Protein AF-A0A9D6I5Q7-F1 (afdb_monomer)

Secondary structure (DSSP, 8-state):
----------------------------------------------------PPPPPPPPPP------HHHHHHHHHHHHHHHHHHHHHHHHHHHHHTTSPPPHHHHHHHHHHHHHHHHHHHHHHTT-HHHHHHHHHHHHHHHHHHHHH--

Structure (mmCIF, N/CA/C/O backbone):
data_AF-A0A9D6I5Q7-F1
#
_entry.id   AF-A0A9D6I5Q7-F1
#
loop_
_atom_site.group_PDB
_atom_site.id
_atom_site.type_symbol
_atom_site.label_atom_id
_atom_site.label_alt_id
_atom_site.label_comp_id
_atom_site.label_asym_id
_atom_site.label_entity_id
_atom_site.label_seq_id
_atom_site.pdbx_PDB_ins_code
_atom_site.Cartn_x
_atom_site.Cartn_y
_atom_site.Cartn_z
_atom_site.occupancy
_atom_site.B_iso_or_equiv
_atom_site.auth_seq_id
_atom_site.auth_comp_id
_atom_site.auth_asym_id
_atom_site.auth_atom_id
_atom_site.pdbx_PDB_model_num
ATOM 1 N N . MET A 1 1 ? -13.761 -39.032 10.117 1.00 46.88 1 MET A N 1
ATOM 2 C CA . MET A 1 1 ? -13.910 -38.978 8.646 1.00 46.88 1 MET A CA 1
ATOM 3 C C . MET A 1 1 ? -15.285 -38.421 8.301 1.00 46.88 1 MET A C 1
ATOM 5 O O . MET A 1 1 ? -16.264 -39.130 8.465 1.00 46.88 1 MET A O 1
ATOM 9 N N . ARG A 1 2 ? -15.373 -37.150 7.892 1.00 45.66 2 ARG A N 1
ATOM 10 C CA . ARG A 1 2 ? -16.567 -36.541 7.278 1.00 45.66 2 ARG A CA 1
ATOM 11 C C . ARG A 1 2 ? -16.080 -35.536 6.230 1.00 45.66 2 ARG A C 1
ATOM 13 O O . ARG A 1 2 ? -15.905 -34.360 6.512 1.00 45.66 2 ARG A O 1
ATOM 20 N N . ARG A 1 3 ? -15.709 -36.066 5.064 1.00 51.91 3 ARG A N 1
ATOM 21 C CA . ARG A 1 3 ? -15.337 -35.327 3.853 1.00 51.91 3 ARG A CA 1
ATOM 22 C C . ARG A 1 3 ? -16.426 -35.632 2.837 1.00 51.91 3 ARG A C 1
ATOM 24 O O . ARG A 1 3 ? -16.568 -36.790 2.468 1.00 51.91 3 ARG A O 1
ATOM 31 N N . GLY A 1 4 ? -17.187 -34.631 2.421 1.00 46.47 4 GLY A N 1
ATOM 32 C CA . GLY A 1 4 ? -18.180 -34.810 1.367 1.00 46.47 4 GLY A CA 1
ATOM 33 C C . GLY A 1 4 ? -19.407 -33.956 1.601 1.00 46.47 4 GLY A C 1
ATOM 34 O O . GLY A 1 4 ? -20.271 -34.351 2.372 1.00 46.47 4 GLY A O 1
ATOM 35 N N . ALA A 1 5 ? -19.417 -32.794 0.949 1.00 52.41 5 ALA A N 1
ATOM 36 C CA . ALA A 1 5 ? -20.575 -32.011 0.506 1.00 52.41 5 ALA A CA 1
ATOM 37 C C . ALA A 1 5 ? -20.214 -30.527 0.590 1.00 52.41 5 ALA A C 1
ATOM 39 O O . ALA A 1 5 ? -20.515 -29.886 1.585 1.00 52.41 5 ALA A O 1
ATOM 40 N N . LEU A 1 6 ? -19.511 -30.012 -0.421 1.00 48.62 6 LEU A N 1
ATOM 41 C CA . LEU A 1 6 ? -19.511 -28.595 -0.823 1.00 48.62 6 LEU A CA 1
ATOM 42 C C . LEU A 1 6 ? -18.687 -28.476 -2.115 1.00 48.62 6 LEU A C 1
ATOM 44 O O . LEU A 1 6 ? -17.661 -27.811 -2.192 1.00 48.62 6 LEU A O 1
ATOM 48 N N . LEU A 1 7 ? -19.124 -29.219 -3.132 1.00 52.88 7 LEU A N 1
ATOM 49 C CA . LEU A 1 7 ? -18.645 -29.097 -4.504 1.00 52.88 7 LEU A CA 1
ATOM 50 C C . LEU A 1 7 ? -19.867 -29.127 -5.426 1.00 52.88 7 LEU A C 1
ATOM 52 O O . LEU A 1 7 ? -20.163 -30.159 -6.011 1.00 52.88 7 LEU A O 1
ATOM 56 N N . ALA A 1 8 ? -20.620 -28.028 -5.473 1.00 47.78 8 ALA A N 1
ATOM 57 C CA . ALA A 1 8 ? -21.594 -27.731 -6.528 1.00 47.78 8 ALA A CA 1
ATOM 58 C C . ALA A 1 8 ? -22.213 -26.348 -6.275 1.00 47.78 8 ALA A C 1
ATOM 60 O O . ALA A 1 8 ? -23.125 -26.226 -5.468 1.00 47.78 8 ALA A O 1
ATOM 61 N N . CYS A 1 9 ? -21.660 -25.316 -6.913 1.00 36.72 9 CYS A N 1
ATOM 62 C CA . CYS A 1 9 ? -22.384 -24.168 -7.485 1.00 36.72 9 CYS A CA 1
ATOM 63 C C . CYS A 1 9 ? -21.351 -23.206 -8.089 1.00 36.72 9 CYS A C 1
ATOM 65 O O . CYS A 1 9 ? -21.154 -22.073 -7.659 1.00 36.72 9 CYS A O 1
ATOM 67 N N . LEU A 1 10 ? -20.635 -23.735 -9.081 1.00 48.31 10 LEU A N 1
ATOM 68 C CA . LEU A 1 10 ? -19.961 -22.957 -10.110 1.00 48.31 10 LEU A CA 1
ATOM 69 C C . LEU A 1 10 ? -21.032 -22.613 -11.164 1.00 48.31 10 LEU A C 1
ATOM 71 O O . LEU A 1 10 ? -21.781 -23.502 -11.558 1.00 48.31 10 LEU A O 1
ATOM 75 N N . LEU A 1 11 ? -21.010 -21.368 -11.655 1.00 50.78 11 LEU A N 1
ATOM 76 C CA . LEU A 1 11 ? -21.575 -20.893 -12.935 1.00 50.78 11 LEU A CA 1
ATOM 77 C C . LEU A 1 11 ? -23.065 -20.486 -12.983 1.00 50.78 11 LEU A C 1
ATOM 79 O O . LEU A 1 11 ? -23.934 -21.260 -13.365 1.00 50.78 11 LEU A O 1
ATOM 83 N N . ALA A 1 12 ? -23.307 -19.188 -12.773 1.00 53.09 12 ALA A N 1
ATOM 84 C CA . ALA A 1 12 ? -24.350 -18.414 -13.458 1.00 53.09 12 ALA A CA 1
ATOM 85 C C . ALA A 1 12 ? -23.789 -16.992 -13.711 1.00 53.09 12 ALA A C 1
ATOM 87 O O . ALA A 1 12 ? -23.620 -16.226 -12.772 1.00 53.09 12 ALA A O 1
ATOM 88 N N . VAL A 1 13 ? -23.120 -16.753 -14.845 1.00 53.28 13 VAL A N 1
ATOM 89 C CA . VAL A 1 13 ? -23.641 -16.222 -16.126 1.00 53.28 13 VAL A CA 1
ATOM 90 C C . VAL A 1 13 ? -23.540 -14.691 -16.231 1.00 53.28 13 VAL A C 1
ATOM 92 O O . VAL A 1 13 ? -24.019 -13.933 -15.397 1.00 53.28 13 VAL A O 1
ATOM 95 N N . LEU A 1 14 ? -22.869 -14.292 -17.314 1.00 53.66 14 LEU A N 1
ATOM 96 C CA . LEU A 1 14 ? -22.628 -12.954 -17.836 1.00 53.66 14 LEU A CA 1
ATOM 97 C C . LEU A 1 14 ? -23.925 -12.191 -18.151 1.00 53.66 14 LEU A C 1
ATOM 99 O O . LEU A 1 14 ? -24.790 -12.748 -18.819 1.00 53.66 14 LEU A O 1
ATOM 103 N N . SER A 1 15 ? -24.001 -10.905 -17.794 1.00 53.94 15 SER A N 1
ATOM 104 C CA . SER A 1 15 ? -24.801 -9.866 -18.479 1.00 53.94 15 SER A CA 1
ATOM 105 C C . SER A 1 15 ? -24.560 -8.521 -17.769 1.00 53.94 15 SER A C 1
ATOM 107 O O . SER A 1 15 ? -24.617 -8.477 -16.548 1.00 53.94 15 SER A O 1
ATOM 109 N N . GLY A 1 16 ? -24.253 -7.384 -18.388 1.00 43.75 16 GLY A N 1
ATOM 110 C CA . GLY A 1 16 ? -24.168 -7.037 -19.795 1.00 43.75 16 GLY A CA 1
ATOM 111 C C . GLY A 1 16 ? -23.608 -5.615 -19.952 1.00 43.75 16 GLY A C 1
ATOM 112 O O . GLY A 1 16 ? -23.546 -4.829 -19.004 1.00 43.75 16 GLY A O 1
ATOM 113 N N . CYS A 1 17 ? -23.166 -5.306 -21.169 1.00 49.91 17 CYS A N 1
ATOM 114 C CA . CYS A 1 17 ? -22.833 -3.962 -21.618 1.00 49.91 17 CYS A CA 1
ATOM 115 C C . CYS A 1 17 ? -24.107 -3.118 -21.759 1.00 49.91 17 CYS A C 1
ATOM 117 O O . CYS A 1 17 ? -25.073 -3.567 -22.368 1.00 49.91 17 CYS A O 1
ATOM 119 N N . ALA A 1 18 ? -24.061 -1.861 -21.326 1.00 49.12 18 ALA A N 1
ATOM 120 C CA . ALA A 1 18 ? -24.930 -0.819 -21.859 1.00 49.12 18 ALA A CA 1
ATOM 121 C C . ALA A 1 18 ? -24.101 0.451 -22.074 1.00 49.12 18 ALA A C 1
ATOM 123 O O . ALA A 1 18 ? -23.925 1.287 -21.193 1.00 49.12 18 ALA A O 1
ATOM 124 N N . VAL A 1 19 ? -23.558 0.541 -23.288 1.00 49.50 19 VAL A N 1
ATOM 125 C CA . VAL A 1 19 ? -23.246 1.799 -23.962 1.00 49.50 19 VAL A CA 1
ATOM 126 C C . VAL A 1 19 ? -24.549 2.581 -24.069 1.00 49.50 19 VAL A C 1
ATOM 128 O O . VAL A 1 19 ? -25.479 2.093 -24.706 1.00 49.50 19 VAL A O 1
ATOM 131 N N . LEU A 1 20 ? -24.607 3.796 -23.522 1.00 50.59 20 LEU A N 1
ATOM 132 C CA . LEU A 1 20 ? -25.551 4.799 -24.005 1.00 50.59 20 LEU A CA 1
ATOM 133 C C . LEU A 1 20 ? -24.798 6.048 -24.458 1.00 50.59 20 LEU A C 1
ATOM 135 O O . LEU A 1 20 ? -24.012 6.662 -23.743 1.00 50.59 20 LEU A O 1
ATOM 139 N N . ARG A 1 21 ? -25.047 6.337 -25.726 1.00 47.62 21 ARG A N 1
ATOM 140 C CA . ARG A 1 21 ? -24.460 7.330 -26.606 1.00 47.62 21 ARG A CA 1
ATOM 141 C C . ARG A 1 21 ? -25.362 8.561 -26.532 1.00 47.62 21 ARG A C 1
ATOM 143 O O . ARG A 1 21 ? -26.521 8.474 -26.919 1.00 47.62 21 ARG A O 1
ATOM 150 N N . GLY A 1 22 ? -24.851 9.680 -26.029 1.00 38.97 22 GLY A N 1
ATOM 151 C CA . GLY A 1 22 ? -25.538 10.972 -26.069 1.00 38.97 22 GLY A CA 1
ATOM 152 C C . GLY A 1 22 ? -24.885 11.870 -27.111 1.00 38.97 22 GLY A C 1
ATOM 153 O O . GLY A 1 22 ? -23.863 12.485 -26.833 1.00 38.97 22 GLY A O 1
ATOM 154 N N . ALA A 1 23 ? -25.446 11.890 -28.317 1.00 51.50 23 ALA A N 1
ATOM 155 C CA . ALA A 1 23 ? -25.070 12.790 -29.400 1.00 51.50 23 ALA A CA 1
ATOM 156 C C . ALA A 1 23 ? -25.844 14.111 -29.280 1.00 51.50 23 ALA A C 1
ATOM 158 O O . ALA A 1 23 ? -27.069 14.068 -29.211 1.00 51.50 23 ALA A O 1
ATOM 159 N N . ILE A 1 24 ? -25.161 15.259 -29.342 1.00 48.34 24 ILE A N 1
ATOM 160 C CA . ILE A 1 24 ? -25.764 16.538 -29.750 1.00 48.34 24 ILE A CA 1
ATOM 161 C C . ILE A 1 24 ? -24.792 17.239 -30.709 1.00 48.34 24 ILE A C 1
ATOM 163 O O . ILE A 1 24 ? -23.596 17.346 -30.450 1.00 48.34 24 ILE A O 1
ATOM 167 N N . SER A 1 25 ? -25.357 17.607 -31.857 1.00 46.78 25 SER A N 1
ATOM 168 C CA . SER A 1 25 ? -24.758 18.184 -33.065 1.00 46.78 25 SER A CA 1
ATOM 169 C C . SER A 1 25 ? -24.437 19.693 -32.924 1.00 46.78 25 SER A C 1
ATOM 171 O O . SER A 1 25 ? -24.794 20.290 -31.908 1.00 46.78 25 SER A O 1
ATOM 173 N N . PRO A 1 26 ? -23.774 20.314 -33.924 1.00 67.44 26 PRO A N 1
ATOM 174 C CA . PRO A 1 26 ? -23.123 21.625 -33.848 1.00 67.44 26 PRO A CA 1
ATOM 175 C C . PRO A 1 26 ? -24.036 22.783 -34.300 1.00 67.44 26 PRO A C 1
ATOM 177 O O . PRO A 1 26 ? -25.130 22.546 -34.814 1.00 67.44 26 PRO A O 1
ATOM 180 N N . PRO A 1 27 ? -23.532 24.029 -34.230 1.00 58.16 27 PRO A N 1
ATOM 181 C CA . PRO A 1 27 ? -23.840 25.019 -35.268 1.00 58.16 27 PRO A CA 1
ATOM 182 C C . PRO A 1 27 ? -22.585 25.669 -35.922 1.00 58.16 27 PRO A C 1
ATOM 184 O O . PRO A 1 27 ? -21.639 26.017 -35.213 1.00 58.16 27 PRO A O 1
ATOM 187 N N . PRO A 1 28 ? -22.569 25.867 -37.261 1.00 61.44 28 PRO A N 1
ATOM 188 C CA . PRO A 1 28 ? -21.778 26.883 -37.990 1.00 61.44 28 PRO A CA 1
ATOM 189 C C . PRO A 1 28 ? -22.643 28.158 -38.232 1.00 61.44 28 PRO A C 1
ATOM 191 O O . PRO A 1 28 ? -23.779 28.182 -37.757 1.00 61.44 28 PRO A O 1
ATOM 194 N N . PRO A 1 29 ? -22.284 29.129 -39.105 1.00 61.31 29 PRO A N 1
ATOM 195 C CA . PRO A 1 29 ? -21.034 29.875 -39.348 1.00 61.31 29 PRO A CA 1
ATOM 196 C C . PRO A 1 29 ? -21.250 31.424 -39.302 1.00 61.31 29 PRO A C 1
ATOM 198 O O . PRO A 1 29 ? -22.378 31.899 -39.350 1.00 61.31 29 PRO A O 1
ATOM 201 N N . ALA A 1 30 ? -20.176 32.223 -39.287 1.00 48.72 30 ALA A N 1
ATOM 202 C CA . ALA A 1 30 ? -20.150 33.626 -39.762 1.00 48.72 30 ALA A CA 1
ATOM 203 C C . ALA A 1 30 ? -18.670 33.998 -39.994 1.00 48.72 30 ALA A C 1
ATOM 205 O O . ALA A 1 30 ? -17.881 33.972 -39.057 1.00 48.72 30 ALA A O 1
ATOM 206 N N . GLU A 1 31 ? -18.144 34.022 -41.220 1.00 50.47 31 GLU A N 1
ATOM 207 C CA . GLU A 1 31 ? -18.309 35.040 -42.272 1.00 50.47 31 GLU A CA 1
ATOM 208 C C . GLU A 1 31 ? -17.767 36.421 -41.865 1.00 50.47 31 GLU A C 1
ATOM 210 O O . GLU A 1 31 ? -18.358 37.101 -41.033 1.00 50.47 31 GLU A O 1
ATOM 215 N N . SER A 1 32 ? -16.629 36.798 -42.465 1.00 47.53 32 SER A N 1
ATOM 216 C CA . SER A 1 32 ? -16.129 38.158 -42.775 1.00 47.53 32 SER A CA 1
ATOM 217 C C . SER A 1 32 ? -14.600 38.072 -42.869 1.00 47.53 32 SER A C 1
ATOM 219 O O . SER A 1 32 ? -13.946 37.727 -41.897 1.00 47.53 32 SER A O 1
ATOM 221 N N . GLY A 1 33 ? -13.914 38.331 -43.971 1.00 37.00 33 GLY A N 1
ATOM 222 C CA . GLY A 1 33 ? -14.288 38.770 -45.301 1.00 37.00 33 GLY A CA 1
ATOM 223 C C . GLY A 1 33 ? -12.988 38.859 -46.110 1.00 37.00 33 GLY A C 1
ATOM 224 O O . GLY A 1 33 ? -11.928 39.159 -45.560 1.00 37.00 33 GLY A O 1
ATOM 225 N N . LEU A 1 34 ? -13.060 38.561 -47.404 1.00 48.16 34 LEU A N 1
ATOM 226 C CA . LEU A 1 34 ? -12.066 39.024 -48.374 1.00 48.16 34 LEU A CA 1
ATOM 227 C C . LEU A 1 34 ? -12.437 40.453 -48.791 1.00 48.16 34 LEU A C 1
ATOM 229 O O . LEU A 1 34 ? -13.620 40.799 -48.813 1.00 48.16 34 LEU A O 1
ATOM 233 N N . PRO A 1 35 ? -11.450 41.262 -49.189 1.00 59.47 35 PRO A N 1
ATOM 234 C CA . PRO A 1 35 ? -11.559 41.852 -50.521 1.00 59.47 35 PRO A CA 1
ATOM 235 C C . PRO A 1 35 ? -10.281 41.698 -51.382 1.00 59.47 35 PRO A C 1
ATOM 237 O O . PRO A 1 35 ? -9.254 41.235 -50.886 1.00 59.47 35 PRO A O 1
ATOM 240 N N . PRO A 1 36 ? -10.380 41.996 -52.695 1.00 52.06 36 PRO A N 1
ATOM 241 C CA . PRO A 1 36 ? -9.697 41.273 -53.774 1.00 52.06 36 PRO A CA 1
ATOM 242 C C . PRO A 1 36 ? -8.652 42.090 -54.568 1.00 52.06 36 PRO A C 1
ATOM 244 O O . PRO A 1 36 ? -8.461 43.276 -54.317 1.00 52.06 36 PRO A O 1
ATOM 247 N N . ALA A 1 37 ? -8.120 41.432 -55.614 1.00 48.56 37 ALA A N 1
ATOM 248 C CA . ALA A 1 37 ? -7.304 41.932 -56.738 1.00 48.56 37 ALA A CA 1
ATOM 249 C C . ALA A 1 37 ? -5.790 41.997 -56.434 1.00 48.56 37 ALA A C 1
ATOM 251 O O . ALA A 1 37 ? -5.390 42.353 -55.339 1.00 48.56 37 ALA A O 1
ATOM 252 N N . GLU A 1 38 ? -4.871 41.535 -57.284 1.00 44.59 38 GLU A N 1
ATOM 253 C CA . GLU A 1 38 ? -4.760 41.682 -58.738 1.00 44.59 38 GLU A CA 1
ATOM 254 C C . GLU A 1 38 ? -4.038 40.473 -59.372 1.00 44.59 38 GLU A C 1
ATOM 256 O O . GLU A 1 38 ? -3.061 39.953 -58.832 1.00 44.59 38 GLU A O 1
ATOM 261 N N . GLN A 1 39 ? -4.495 40.050 -60.556 1.00 51.03 39 GLN A N 1
ATOM 262 C CA . GLN A 1 39 ? -3.675 39.293 -61.510 1.00 51.03 39 GLN A CA 1
ATOM 263 C C . GLN A 1 39 ? -2.758 40.263 -62.266 1.00 51.03 39 GLN A C 1
ATOM 265 O O . GLN A 1 39 ? -3.195 41.360 -62.614 1.00 51.03 39 GLN A O 1
ATOM 270 N N . PRO A 1 40 ? -1.545 39.825 -62.639 1.00 46.59 40 PRO A N 1
ATOM 271 C CA . PRO A 1 40 ? -1.258 39.778 -64.074 1.00 46.59 40 PRO A CA 1
ATOM 272 C C . PRO A 1 40 ? -0.467 38.527 -64.508 1.00 46.59 40 PRO A C 1
ATOM 274 O O . PRO A 1 40 ? 0.570 38.177 -63.951 1.00 46.59 40 PRO A O 1
ATOM 277 N N . THR A 1 41 ? -0.946 37.867 -65.562 1.00 47.84 41 THR A N 1
ATOM 278 C CA . THR A 1 41 ? -0.187 36.961 -66.456 1.00 47.84 41 THR A CA 1
ATOM 279 C C . THR A 1 41 ? 0.546 37.765 -67.552 1.00 47.84 41 THR A C 1
ATOM 281 O O . THR A 1 41 ? 0.147 38.905 -67.785 1.00 47.84 41 THR A O 1
ATOM 284 N N . PRO A 1 42 ? 1.342 37.151 -68.459 1.00 62.91 42 PRO A N 1
ATOM 285 C CA . PRO A 1 42 ? 2.542 36.290 -68.352 1.00 62.91 42 PRO A CA 1
ATOM 286 C C . PRO A 1 42 ? 3.714 36.919 -69.196 1.00 62.91 42 PRO A C 1
ATOM 288 O O . PRO A 1 42 ? 3.505 38.016 -69.718 1.00 62.91 42 PRO A O 1
ATOM 291 N N . PRO A 1 43 ? 4.933 36.336 -69.388 1.00 49.41 43 PRO A N 1
ATOM 292 C CA . PRO A 1 43 ? 5.137 35.265 -70.390 1.00 49.41 43 PRO A CA 1
ATOM 293 C C . PRO A 1 43 ? 6.371 34.335 -70.176 1.00 49.41 43 PRO A C 1
ATOM 295 O O . PRO A 1 43 ? 7.197 34.523 -69.291 1.00 49.41 43 PRO A O 1
ATOM 298 N N . ALA A 1 44 ? 6.512 33.397 -71.120 1.00 43.91 44 ALA A N 1
ATOM 299 C CA . ALA A 1 44 ? 7.754 32.796 -71.630 1.00 43.91 44 ALA A CA 1
ATOM 300 C C . ALA A 1 44 ? 8.248 31.462 -71.030 1.00 43.91 44 ALA A C 1
ATOM 302 O O . ALA A 1 44 ? 8.668 31.342 -69.884 1.00 43.91 44 ALA A O 1
ATOM 303 N N . SER A 1 45 ? 8.239 30.462 -71.920 1.00 50.94 45 SER A N 1
ATOM 304 C CA . SER A 1 45 ? 8.861 29.144 -71.799 1.00 50.94 45 SER A CA 1
ATOM 305 C C . SER A 1 45 ? 10.338 29.218 -71.414 1.00 50.94 45 SER A C 1
ATOM 307 O O . SER A 1 45 ? 11.107 29.937 -72.049 1.00 50.94 45 SER A O 1
ATOM 309 N N . ALA A 1 46 ? 10.748 28.355 -70.487 1.00 58.84 46 ALA A N 1
ATOM 310 C CA . ALA A 1 46 ? 12.127 27.898 -70.361 1.00 58.84 46 ALA A CA 1
ATOM 311 C C . ALA A 1 46 ? 12.135 26.356 -70.287 1.00 58.84 46 ALA A C 1
ATOM 313 O O . ALA A 1 46 ? 11.217 25.771 -69.705 1.00 58.84 46 ALA A O 1
ATOM 314 N N . PRO A 1 47 ? 13.116 25.682 -70.914 1.00 58.59 47 PRO A N 1
ATOM 315 C CA . PRO A 1 47 ? 13.165 24.223 -71.010 1.00 58.59 47 PRO A CA 1
ATOM 316 C C . PRO A 1 47 ? 13.377 23.567 -69.632 1.00 58.59 47 PRO A C 1
ATOM 318 O O . PRO A 1 47 ? 13.987 24.179 -68.751 1.00 58.59 47 PRO A O 1
ATOM 321 N N . PRO A 1 48 ? 12.915 22.319 -69.417 1.00 52.44 48 PRO A N 1
ATOM 322 C CA . PRO A 1 48 ? 13.075 21.649 -68.133 1.00 52.44 48 PRO A CA 1
ATOM 323 C C . PRO A 1 48 ? 14.544 21.265 -67.917 1.00 52.44 48 PRO A C 1
ATOM 325 O O . PRO A 1 48 ? 15.062 20.339 -68.538 1.00 52.44 48 PRO A O 1
ATOM 328 N N . VAL A 1 49 ? 15.218 21.962 -67.004 1.00 58.34 49 VAL A N 1
ATOM 329 C CA . VAL A 1 49 ? 16.468 21.475 -66.410 1.00 58.34 49 VAL A CA 1
ATOM 330 C C . VAL A 1 49 ? 16.157 20.249 -65.539 1.00 58.34 49 VAL A C 1
ATOM 332 O O . VAL A 1 49 ? 15.235 20.305 -64.719 1.00 58.34 49 VAL A O 1
ATOM 335 N N . PRO A 1 50 ? 16.889 19.128 -65.680 1.00 51.53 50 PRO A N 1
ATOM 336 C CA . PRO A 1 50 ? 16.678 17.963 -64.837 1.00 51.53 50 PRO A CA 1
ATOM 337 C C . PRO A 1 50 ? 17.171 18.280 -63.423 1.00 51.53 50 PRO A C 1
ATOM 339 O O . PRO A 1 50 ? 18.367 18.257 -63.139 1.00 51.53 50 PRO A O 1
ATOM 342 N N . VAL A 1 51 ? 16.241 18.587 -62.518 1.00 56.47 51 VAL A N 1
ATOM 343 C CA . VAL A 1 51 ? 16.534 18.668 -61.085 1.00 56.47 51 VAL A CA 1
ATOM 344 C C . VAL A 1 51 ? 16.794 17.246 -60.592 1.00 56.47 51 VAL A C 1
ATOM 346 O O . VAL A 1 51 ? 15.864 16.478 -60.333 1.00 56.47 51 VAL A O 1
ATOM 349 N N . VAL A 1 52 ? 18.070 16.883 -60.468 1.00 60.69 52 VAL A N 1
ATOM 350 C CA . VAL A 1 52 ? 18.489 15.730 -59.667 1.00 60.69 52 VAL A CA 1
ATOM 351 C C . VAL A 1 52 ? 18.098 16.046 -58.226 1.00 60.69 52 VAL A C 1
ATOM 353 O O . VAL A 1 52 ? 18.731 16.869 -57.570 1.00 60.69 52 VAL A O 1
ATOM 356 N N . ARG A 1 53 ? 17.003 15.447 -57.747 1.00 61.75 53 ARG A N 1
ATOM 357 C CA . ARG A 1 53 ? 16.585 15.544 -56.344 1.00 61.75 53 ARG A CA 1
ATOM 358 C C . ARG A 1 53 ? 17.627 14.817 -55.486 1.00 61.75 53 ARG A C 1
ATOM 360 O O . ARG A 1 53 ? 17.793 13.612 -55.681 1.00 61.75 53 ARG A O 1
ATOM 367 N N . PRO A 1 54 ? 18.312 15.488 -54.542 1.00 59.25 54 PRO A N 1
ATOM 368 C CA . PRO A 1 54 ? 19.077 14.785 -53.523 1.00 59.25 54 PRO A CA 1
ATOM 369 C C . PRO A 1 54 ? 18.118 13.882 -52.745 1.00 59.25 54 PRO A C 1
ATOM 371 O O . PRO A 1 54 ? 17.003 14.300 -52.418 1.00 59.25 54 PRO A O 1
ATOM 374 N N . ALA A 1 55 ? 18.522 12.638 -52.493 1.00 65.75 55 ALA A N 1
ATOM 375 C CA . ALA A 1 55 ? 17.747 11.715 -51.675 1.00 65.75 55 ALA A CA 1
ATOM 376 C C . ALA A 1 55 ? 17.408 12.381 -50.331 1.00 65.75 55 ALA A C 1
ATOM 378 O O . ALA A 1 55 ? 18.280 12.978 -49.695 1.00 65.75 55 ALA A O 1
ATOM 379 N N . ALA A 1 56 ? 16.136 12.312 -49.931 1.00 68.50 56 ALA A N 1
ATOM 380 C CA . ALA A 1 56 ? 15.692 12.854 -48.655 1.00 68.50 56 ALA A CA 1
ATOM 381 C C . ALA A 1 56 ? 16.514 12.222 -47.514 1.00 68.50 56 ALA A C 1
ATOM 383 O O . ALA A 1 56 ? 16.732 11.005 -47.540 1.00 68.50 56 ALA A O 1
ATOM 384 N N . PRO A 1 57 ? 16.984 13.012 -46.528 1.00 69.19 57 PRO A N 1
ATOM 385 C CA . PRO A 1 57 ? 17.668 12.459 -45.369 1.00 69.19 57 PRO A CA 1
ATOM 386 C C . PRO A 1 57 ? 16.739 11.473 -44.642 1.00 69.19 57 PRO A C 1
ATOM 388 O O . PRO A 1 57 ? 15.516 11.657 -44.661 1.00 69.19 57 PRO A O 1
ATOM 391 N N . PRO A 1 58 ? 17.292 10.413 -44.026 1.00 68.06 58 PRO A N 1
ATOM 392 C CA . PRO A 1 58 ? 16.488 9.418 -43.330 1.00 68.06 58 PRO A CA 1
ATOM 393 C C . PRO A 1 58 ? 15.629 10.089 -42.245 1.00 68.06 58 PRO A C 1
ATOM 395 O O . PRO A 1 58 ? 16.077 11.060 -41.625 1.00 68.06 58 PRO A O 1
ATOM 398 N N . PRO A 1 59 ? 14.397 9.600 -42.010 1.00 70.94 59 PRO A N 1
ATOM 399 C CA . PRO A 1 59 ? 13.516 10.174 -41.003 1.00 70.94 59 PRO A CA 1
ATOM 400 C C . PRO A 1 59 ? 14.186 10.112 -39.628 1.00 70.94 59 PRO A C 1
ATOM 402 O O . PRO A 1 59 ? 14.779 9.096 -39.259 1.00 70.94 59 PRO A O 1
ATOM 405 N N . ALA A 1 60 ? 14.102 11.216 -38.882 1.00 72.38 60 ALA A N 1
ATOM 406 C CA . ALA A 1 60 ? 14.642 11.301 -37.532 1.00 72.38 60 ALA A CA 1
ATOM 407 C C . ALA A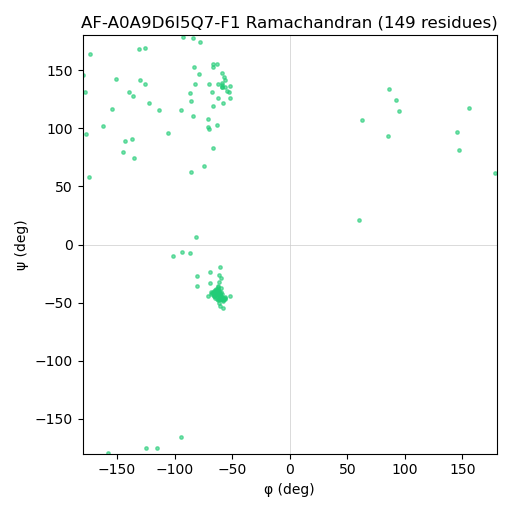 1 60 ? 14.049 10.188 -36.646 1.00 72.38 60 ALA A C 1
ATOM 409 O O . ALA A 1 60 ? 12.860 9.874 -36.780 1.00 72.38 60 ALA A O 1
ATOM 410 N N . PRO A 1 61 ? 14.848 9.585 -35.746 1.00 71.62 61 PRO A N 1
ATOM 411 C CA . PRO A 1 61 ? 14.345 8.562 -34.843 1.00 71.62 61 PRO A CA 1
ATOM 412 C C . PRO A 1 61 ? 13.199 9.136 -33.995 1.00 71.62 61 PRO A C 1
ATOM 414 O O . PRO A 1 61 ? 13.282 10.286 -33.549 1.00 71.62 61 PRO A O 1
ATOM 417 N N . PRO A 1 62 ? 12.117 8.369 -33.772 1.00 70.12 62 PRO A N 1
ATOM 418 C CA . PRO A 1 62 ? 10.987 8.849 -32.996 1.00 70.12 62 PRO A CA 1
ATOM 419 C C . PRO A 1 62 ? 11.428 9.150 -31.560 1.00 70.12 62 PRO A C 1
ATOM 421 O O . PRO A 1 62 ? 11.976 8.295 -30.866 1.00 70.12 62 PRO A O 1
ATOM 424 N N . LEU A 1 63 ? 11.152 10.374 -31.108 1.00 57.22 63 LEU A N 1
ATOM 425 C CA . LEU A 1 63 ? 11.337 10.818 -29.727 1.00 57.22 63 LEU A CA 1
ATOM 426 C C . LEU A 1 63 ? 10.230 10.226 -28.845 1.00 57.22 63 LEU A C 1
ATOM 428 O O . LEU A 1 63 ? 9.342 10.931 -28.376 1.00 57.22 63 LEU A O 1
ATOM 432 N N . THR A 1 64 ? 10.230 8.911 -28.649 1.00 63.28 64 THR A N 1
ATOM 433 C CA . THR A 1 64 ? 9.421 8.305 -27.588 1.00 63.28 64 THR A CA 1
ATOM 434 C C . THR A 1 64 ? 10.227 8.349 -26.294 1.00 63.28 64 THR A C 1
ATOM 436 O O . THR A 1 64 ? 11.322 7.780 -26.282 1.00 63.28 64 THR A O 1
ATOM 439 N N . PRO A 1 65 ? 9.718 8.952 -25.203 1.00 64.81 65 PRO A N 1
ATOM 440 C CA . PRO A 1 65 ? 10.262 8.741 -23.869 1.00 64.81 65 PRO A CA 1
ATOM 441 C C . PRO A 1 65 ? 9.986 7.283 -23.479 1.00 64.81 65 PRO A C 1
ATOM 443 O O . PRO A 1 65 ? 8.971 6.954 -22.870 1.00 64.81 65 PRO A O 1
ATOM 446 N N . GLN A 1 66 ? 10.847 6.375 -23.927 1.00 70.31 66 GLN A N 1
ATOM 447 C CA . GLN A 1 66 ? 10.859 5.000 -23.457 1.00 70.31 66 GLN A CA 1
ATOM 448 C C . GLN A 1 66 ? 11.671 5.001 -22.174 1.00 70.31 66 GLN A C 1
ATOM 450 O O . GLN A 1 66 ? 12.871 5.263 -22.200 1.00 70.31 66 GLN A O 1
ATOM 455 N N . MET A 1 67 ? 10.986 4.771 -21.054 1.00 80.44 67 MET A N 1
ATOM 456 C CA . MET A 1 67 ? 11.627 4.605 -19.756 1.00 80.44 67 MET A CA 1
ATOM 457 C C . MET A 1 67 ? 12.727 3.551 -19.889 1.00 80.44 67 MET A C 1
ATOM 459 O O . MET A 1 67 ? 12.483 2.447 -20.385 1.00 80.44 67 MET A O 1
ATOM 463 N N . SER A 1 68 ? 13.944 3.903 -19.493 1.00 88.25 68 SER A N 1
ATOM 464 C CA . SER A 1 68 ? 15.074 2.985 -19.556 1.00 88.25 68 SER A CA 1
ATOM 465 C C . SER A 1 68 ? 14.874 1.818 -18.583 1.00 88.25 68 SER A C 1
ATOM 467 O O . SER A 1 68 ? 14.182 1.928 -17.566 1.00 88.25 68 SER A O 1
ATOM 469 N N . ALA A 1 69 ? 15.515 0.680 -18.859 1.00 89.31 69 ALA A N 1
ATOM 470 C CA . ALA A 1 69 ? 15.457 -0.484 -17.971 1.00 89.31 69 ALA A CA 1
ATOM 471 C C . ALA A 1 69 ? 15.994 -0.176 -16.557 1.00 89.31 69 ALA A C 1
ATOM 473 O O . ALA A 1 69 ? 15.556 -0.771 -15.572 1.00 89.31 69 ALA A O 1
ATOM 474 N N . GLU A 1 70 ? 16.931 0.768 -16.442 1.00 91.75 70 GLU A N 1
ATOM 475 C CA . GLU A 1 70 ? 17.472 1.210 -15.157 1.00 91.75 70 GLU A CA 1
ATOM 476 C C . GLU A 1 70 ? 16.461 2.029 -14.356 1.00 91.75 70 GLU A C 1
ATOM 478 O O . GLU A 1 70 ? 16.297 1.793 -13.159 1.00 91.75 70 GLU A O 1
ATOM 483 N N . GLU A 1 71 ? 15.757 2.958 -15.004 1.00 91.25 71 GLU A N 1
ATOM 484 C CA . GLU A 1 71 ? 14.670 3.715 -14.376 1.00 91.25 71 GLU A CA 1
ATOM 485 C C . GLU A 1 71 ? 13.537 2.787 -13.939 1.00 91.25 71 GLU A C 1
ATOM 487 O O . GLU A 1 71 ? 13.008 2.938 -12.839 1.00 91.25 71 GLU A O 1
ATOM 492 N N . GLU A 1 72 ? 13.204 1.780 -14.752 1.00 91.81 72 GLU A N 1
ATOM 493 C CA . GLU A 1 72 ? 12.203 0.777 -14.384 1.00 91.81 72 GLU A CA 1
ATOM 494 C C . GLU A 1 72 ? 12.591 0.025 -13.116 1.00 91.81 72 GLU A C 1
ATOM 496 O O . GLU A 1 72 ? 11.780 -0.114 -12.195 1.00 91.81 72 GLU A O 1
ATOM 501 N N . ARG A 1 73 ? 13.845 -0.430 -13.047 1.00 95.00 73 ARG A N 1
ATOM 502 C CA . ARG A 1 73 ? 14.355 -1.137 -11.876 1.00 95.00 73 ARG A CA 1
ATOM 503 C C . ARG A 1 73 ? 14.287 -0.258 -10.627 1.00 95.00 73 ARG A C 1
ATOM 505 O O . ARG A 1 73 ? 13.798 -0.718 -9.600 1.00 95.00 73 ARG A O 1
ATOM 512 N N . ARG A 1 74 ? 14.687 1.012 -10.733 1.00 95.12 74 ARG A N 1
ATOM 513 C CA . ARG A 1 74 ? 14.618 1.970 -9.617 1.00 95.12 74 ARG A CA 1
ATOM 514 C C . ARG A 1 74 ? 13.186 2.181 -9.127 1.00 95.12 74 ARG A C 1
ATOM 516 O O . ARG A 1 74 ? 12.942 2.102 -7.927 1.00 95.12 74 ARG A O 1
ATOM 523 N N . LEU A 1 75 ? 12.232 2.401 -10.037 1.00 94.62 75 LEU A N 1
ATOM 524 C CA . LEU A 1 75 ? 10.824 2.581 -9.664 1.00 94.62 75 LEU A CA 1
ATOM 525 C C . LEU A 1 75 ? 10.244 1.330 -9.006 1.00 94.62 75 LEU A C 1
ATOM 527 O O . LEU A 1 75 ? 9.506 1.433 -8.029 1.00 94.62 75 LEU A O 1
ATOM 531 N N . ARG A 1 76 ? 10.577 0.147 -9.526 1.00 96.38 76 ARG A N 1
ATOM 532 C CA . ARG A 1 76 ? 10.169 -1.124 -8.926 1.00 96.38 76 ARG A CA 1
ATOM 533 C C . ARG A 1 76 ? 10.660 -1.232 -7.486 1.00 96.38 76 ARG A C 1
ATOM 535 O O . ARG A 1 76 ? 9.834 -1.440 -6.604 1.00 96.38 76 ARG A O 1
ATOM 542 N N . GLU A 1 77 ? 11.961 -1.070 -7.262 1.00 97.94 77 GLU A N 1
ATOM 543 C CA . GLU A 1 77 ? 12.584 -1.188 -5.937 1.00 97.94 77 GLU A CA 1
ATOM 544 C C . GLU A 1 77 ? 11.983 -0.182 -4.942 1.00 97.94 77 GLU A C 1
ATOM 546 O O . GLU A 1 77 ? 11.652 -0.534 -3.808 1.00 97.94 77 GLU A O 1
ATOM 551 N N . GLU A 1 78 ? 11.758 1.060 -5.378 1.00 97.44 78 GLU A N 1
ATOM 552 C CA . GLU A 1 78 ? 11.128 2.093 -4.554 1.00 97.44 78 GLU A CA 1
ATOM 553 C C . GLU A 1 78 ? 9.698 1.704 -4.144 1.00 97.44 78 GLU A C 1
ATOM 555 O O . GLU A 1 78 ? 9.307 1.823 -2.977 1.00 97.44 78 GLU A O 1
ATOM 560 N N . VAL A 1 79 ? 8.897 1.228 -5.100 1.00 98.06 79 VAL A N 1
ATOM 561 C CA . VAL A 1 79 ? 7.511 0.820 -4.851 1.00 98.06 79 VAL A CA 1
ATOM 562 C C . VAL A 1 79 ? 7.452 -0.433 -3.978 1.00 98.06 79 VAL A C 1
ATOM 564 O O . VAL A 1 79 ? 6.624 -0.499 -3.068 1.00 98.06 79 VAL A O 1
ATOM 567 N N . GLU A 1 80 ? 8.335 -1.403 -4.206 1.00 98.19 80 GLU A N 1
ATOM 568 C CA . GLU A 1 80 ? 8.485 -2.595 -3.367 1.00 98.19 80 GLU A CA 1
ATOM 569 C C . GLU A 1 80 ? 8.802 -2.213 -1.921 1.00 98.19 80 GLU A C 1
ATOM 571 O O . GLU A 1 80 ? 8.125 -2.685 -1.002 1.00 98.19 80 GLU A O 1
ATOM 576 N N . GLY A 1 81 ? 9.741 -1.284 -1.719 1.00 98.19 81 GLY A N 1
ATOM 577 C CA . GLY A 1 81 ? 10.065 -0.738 -0.404 1.00 98.19 81 GLY A CA 1
ATOM 578 C C . GLY A 1 81 ? 8.853 -0.100 0.279 1.00 98.19 81 GLY A C 1
ATOM 579 O O . GLY A 1 81 ? 8.537 -0.437 1.422 1.00 98.19 81 GLY A O 1
ATOM 580 N N . LYS A 1 82 ? 8.106 0.752 -0.436 1.00 97.56 82 LYS A N 1
ATOM 581 C CA . LYS A 1 82 ? 6.887 1.406 0.085 1.00 97.56 82 LYS A CA 1
ATOM 582 C C . LYS A 1 82 ? 5.801 0.401 0.479 1.00 97.56 82 LYS A C 1
ATOM 584 O O . LYS A 1 82 ? 5.156 0.558 1.521 1.00 97.56 82 LYS A O 1
ATOM 589 N N . ILE A 1 83 ? 5.587 -0.632 -0.337 1.00 98.38 83 ILE A N 1
ATOM 590 C CA . ILE A 1 83 ? 4.628 -1.710 -0.054 1.00 98.38 83 ILE A CA 1
ATOM 591 C C . ILE A 1 83 ? 5.079 -2.514 1.172 1.00 98.38 83 ILE A C 1
ATOM 593 O O . ILE A 1 83 ? 4.256 -2.821 2.037 1.00 98.38 83 ILE A O 1
ATOM 597 N N . GLY A 1 84 ? 6.369 -2.842 1.265 1.00 98.19 84 GLY A N 1
ATOM 598 C CA . GLY A 1 84 ? 6.947 -3.555 2.403 1.00 98.19 84 GLY A CA 1
ATOM 599 C C . GLY A 1 84 ? 6.775 -2.785 3.712 1.00 98.19 84 GLY A C 1
ATOM 600 O O . GLY A 1 84 ? 6.192 -3.307 4.662 1.00 98.19 84 GLY A O 1
ATOM 601 N N . GLU A 1 85 ? 7.196 -1.518 3.741 1.00 97.75 85 GLU A N 1
ATOM 602 C CA . GLU A 1 85 ? 7.077 -0.638 4.912 1.00 97.75 85 GLU A CA 1
ATOM 603 C C . GLU A 1 85 ? 5.621 -0.520 5.385 1.00 97.75 85 GLU A C 1
ATOM 605 O O . GLU A 1 85 ? 5.319 -0.691 6.570 1.00 97.75 85 GLU A O 1
ATOM 610 N N . THR A 1 86 ? 4.697 -0.289 4.449 1.00 97.44 86 THR A N 1
ATOM 611 C CA . THR A 1 86 ? 3.266 -0.170 4.760 1.00 97.44 86 THR A CA 1
ATOM 612 C C . THR A 1 86 ? 2.697 -1.486 5.298 1.00 97.44 86 THR A C 1
ATOM 614 O O . THR A 1 86 ? 1.919 -1.482 6.252 1.00 97.44 86 THR A O 1
ATOM 617 N N . GLY A 1 87 ? 3.122 -2.626 4.745 1.00 97.31 87 GLY A N 1
ATOM 618 C CA . GLY A 1 87 ? 2.744 -3.947 5.245 1.00 97.31 87 GLY A CA 1
ATOM 619 C C . GLY A 1 87 ? 3.211 -4.194 6.678 1.00 97.31 87 GLY A C 1
ATOM 620 O O . GLY A 1 87 ? 2.411 -4.599 7.520 1.00 97.31 87 GLY A O 1
ATOM 621 N N . HIS A 1 88 ? 4.474 -3.889 6.987 1.00 97.50 88 HIS A N 1
ATOM 622 C CA . HIS A 1 88 ? 5.002 -4.004 8.350 1.00 97.50 88 HIS A CA 1
ATOM 623 C C . HIS A 1 88 ? 4.249 -3.123 9.347 1.00 97.50 88 HIS A C 1
ATOM 625 O O . HIS A 1 88 ? 4.011 -3.532 10.484 1.00 97.50 88 HIS A O 1
ATOM 631 N N . ARG A 1 89 ? 3.839 -1.925 8.925 1.00 95.06 89 ARG A N 1
ATOM 632 C CA . ARG A 1 89 ? 3.039 -1.027 9.756 1.00 95.06 89 ARG A CA 1
ATOM 633 C C . ARG A 1 89 ? 1.659 -1.604 10.076 1.00 95.06 89 ARG A C 1
ATOM 635 O O . ARG A 1 89 ? 1.266 -1.568 11.237 1.00 95.06 89 ARG A O 1
ATOM 642 N N . LEU A 1 90 ? 0.950 -2.157 9.091 1.00 94.62 90 LEU A N 1
ATOM 643 C CA . LEU A 1 90 ? -0.349 -2.802 9.328 1.00 94.62 90 LEU A CA 1
ATOM 644 C C . LEU A 1 90 ? -0.223 -3.994 10.283 1.00 94.62 90 LEU A C 1
ATOM 646 O O . LEU A 1 90 ? -1.035 -4.138 11.191 1.00 94.62 90 LEU A O 1
ATOM 650 N N . VAL A 1 91 ? 0.825 -4.807 10.133 1.00 94.62 91 VAL A N 1
ATOM 651 C CA . VAL A 1 91 ? 1.105 -5.913 11.064 1.00 94.62 91 VAL A CA 1
ATOM 652 C C . VAL A 1 91 ? 1.335 -5.393 12.485 1.00 94.62 91 VAL A C 1
ATOM 654 O O . VAL A 1 91 ? 0.776 -5.940 13.433 1.00 94.62 91 VAL A O 1
ATOM 657 N N . ARG A 1 92 ? 2.102 -4.307 12.645 1.00 92.19 92 ARG A N 1
ATOM 658 C CA . ARG A 1 92 ? 2.326 -3.680 13.955 1.00 92.19 92 ARG A CA 1
ATOM 659 C C . ARG A 1 92 ? 1.024 -3.177 14.580 1.00 92.19 92 ARG A C 1
ATOM 661 O O . ARG A 1 92 ? 0.840 -3.370 15.775 1.00 92.19 92 ARG A O 1
ATOM 668 N N . LEU A 1 93 ? 0.134 -2.568 13.793 1.00 90.56 93 LEU A N 1
ATOM 669 C CA . LEU A 1 93 ? -1.172 -2.118 14.284 1.00 90.56 93 LEU A CA 1
ATOM 670 C C . LEU A 1 93 ? -1.962 -3.287 14.874 1.00 90.56 93 LEU A C 1
ATOM 672 O O . LEU A 1 93 ? -2.418 -3.190 16.006 1.00 90.56 93 LEU A O 1
ATOM 676 N N . VAL A 1 94 ? -2.050 -4.416 14.163 1.00 89.94 94 VAL A N 1
ATOM 677 C CA . VAL A 1 94 ? -2.738 -5.613 14.678 1.00 89.94 94 VAL A CA 1
ATOM 678 C C . VAL A 1 94 ? -2.118 -6.086 15.993 1.00 89.94 94 VAL A C 1
ATOM 680 O O . VAL A 1 94 ? -2.846 -6.293 16.954 1.00 89.94 94 VAL A O 1
ATOM 683 N N . GLN A 1 95 ? -0.788 -6.171 16.079 1.00 88.81 95 GLN A N 1
ATOM 684 C CA . GLN A 1 95 ? -0.099 -6.596 17.309 1.00 88.81 95 GLN A CA 1
ATOM 685 C C . GLN A 1 95 ? -0.351 -5.655 18.496 1.00 88.81 95 GLN A C 1
ATOM 687 O O . GLN A 1 95 ? -0.461 -6.103 19.632 1.00 88.81 95 GLN A O 1
ATOM 692 N N . GLN A 1 96 ? -0.461 -4.347 18.254 1.00 84.31 96 GLN A N 1
ATOM 693 C CA . GLN A 1 96 ? -0.804 -3.376 19.300 1.00 84.31 96 GLN A CA 1
ATOM 694 C C . GLN A 1 96 ? -2.259 -3.515 19.773 1.00 84.31 96 GLN A C 1
ATOM 696 O O . GLN A 1 96 ? -2.579 -3.130 20.896 1.00 84.31 96 GLN A O 1
ATOM 701 N N . LEU A 1 97 ? -3.124 -4.078 18.929 1.00 77.00 97 LEU A N 1
ATOM 702 C CA . LEU A 1 97 ? -4.567 -4.193 19.139 1.00 77.00 97 LEU A CA 1
ATOM 703 C C . LEU A 1 97 ? -4.989 -5.600 19.594 1.00 77.00 97 LEU A C 1
ATOM 705 O O . LEU A 1 97 ? -6.092 -5.783 20.087 1.00 77.00 97 LEU A O 1
ATOM 709 N N . GLU A 1 98 ? -4.106 -6.598 19.573 1.00 69.56 98 GLU A N 1
ATOM 710 C CA . GLU A 1 98 ? -4.375 -7.892 20.228 1.00 69.56 98 GLU A CA 1
ATOM 711 C C . GLU A 1 98 ? -4.601 -7.750 21.750 1.00 69.56 98 GLU A C 1
ATOM 713 O O . GLU A 1 98 ? -5.233 -8.606 22.362 1.00 69.56 98 GLU A O 1
ATOM 718 N N . GLY A 1 99 ? -4.162 -6.639 22.360 1.00 68.06 99 GLY A N 1
ATOM 719 C CA .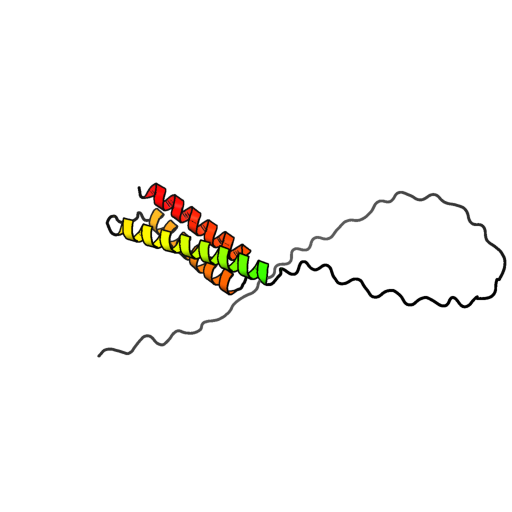 GLY A 1 99 ? -4.479 -6.275 23.749 1.00 68.06 99 GLY A CA 1
ATOM 720 C C . GLY A 1 99 ? -5.695 -5.351 23.932 1.00 68.06 99 GLY A C 1
ATOM 721 O O . GLY A 1 99 ? -6.070 -5.067 25.070 1.00 68.06 99 GLY A O 1
ATOM 722 N N . ARG A 1 100 ? -6.298 -4.847 22.845 1.00 74.94 100 ARG A N 1
ATOM 723 C CA . ARG A 1 100 ? -7.428 -3.899 22.842 1.00 74.94 100 ARG A CA 1
ATOM 724 C C . ARG A 1 100 ? -8.236 -4.042 21.551 1.00 74.94 100 ARG A C 1
ATOM 726 O O . ARG A 1 100 ? -7.731 -3.712 20.484 1.00 74.94 100 ARG A O 1
ATOM 733 N N . GLU A 1 101 ? -9.500 -4.452 21.643 1.00 77.56 101 GLU A N 1
ATOM 734 C CA . GLU A 1 101 ? -10.356 -4.535 20.452 1.00 77.56 101 GLU A CA 1
ATOM 735 C C . GLU A 1 101 ? -10.417 -3.202 19.687 1.00 77.56 101 GLU A C 1
ATOM 737 O O . GLU A 1 101 ? -10.654 -2.142 20.272 1.00 77.56 101 GLU A O 1
ATOM 742 N N . MET A 1 102 ? -10.225 -3.277 18.365 1.00 85.19 102 MET A N 1
ATOM 743 C CA . MET A 1 102 ? -10.498 -2.169 17.448 1.00 85.19 102 MET A CA 1
ATOM 744 C C . MET A 1 102 ? -11.981 -1.815 17.493 1.00 85.19 102 MET A C 1
ATOM 746 O O . MET A 1 102 ? -12.842 -2.697 17.417 1.00 85.19 102 MET A O 1
ATOM 750 N N . LYS A 1 103 ? -12.293 -0.520 17.490 1.00 90.38 103 LYS A N 1
ATOM 751 C CA . LYS A 1 103 ? -13.661 -0.063 17.231 1.00 90.38 103 LYS A CA 1
ATOM 752 C C . LYS A 1 103 ? -14.089 -0.465 15.810 1.00 90.38 103 LYS A C 1
ATOM 754 O O . LYS A 1 103 ? -13.233 -0.597 14.929 1.00 90.38 103 LYS A O 1
ATOM 759 N N . PRO A 1 104 ? -15.399 -0.605 15.535 1.00 90.88 104 PRO A N 1
ATOM 760 C CA . PRO A 1 104 ? -15.889 -0.957 14.201 1.00 90.88 104 PRO A CA 1
ATOM 761 C C . PRO A 1 104 ? -15.329 -0.058 13.085 1.00 90.88 104 PRO A C 1
ATOM 763 O O . PRO A 1 104 ? -14.844 -0.567 12.078 1.00 90.88 104 PRO A O 1
ATOM 766 N N . GLU A 1 105 ? -15.293 1.257 13.309 1.00 90.75 105 GLU A N 1
ATOM 767 C CA . GLU A 1 105 ? -14.770 2.247 12.351 1.00 90.75 105 GLU A CA 1
ATOM 768 C C . GLU A 1 105 ? -13.260 2.077 12.077 1.00 90.75 105 GLU A C 1
ATOM 770 O O . GLU A 1 105 ? -12.794 2.169 10.936 1.00 90.75 105 GLU A O 1
ATOM 775 N N . GLU A 1 106 ? -12.479 1.771 13.117 1.00 92.12 106 GL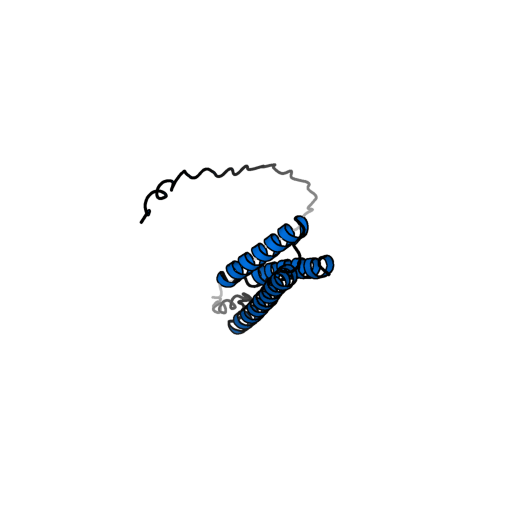U A N 1
ATOM 776 C CA . GLU A 1 106 ? -11.037 1.512 13.007 1.00 92.12 106 GLU A CA 1
ATOM 777 C C . GLU A 1 106 ? -10.785 0.225 12.216 1.00 92.12 106 GLU A C 1
ATOM 779 O O . GLU A 1 106 ? -9.925 0.173 11.335 1.00 92.12 106 GLU A O 1
ATOM 784 N N . ARG A 1 107 ? -11.593 -0.809 12.469 1.00 92.44 107 ARG A 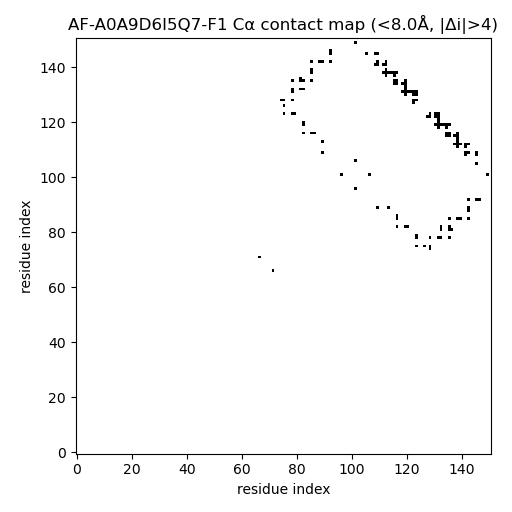N 1
ATOM 785 C CA . ARG A 1 107 ? -11.518 -2.079 11.748 1.00 92.44 107 ARG A CA 1
ATOM 786 C C . ARG A 1 107 ? -11.839 -1.912 10.263 1.00 92.44 107 ARG A C 1
ATOM 788 O O . ARG A 1 107 ? -11.138 -2.478 9.425 1.00 92.44 107 ARG A O 1
ATOM 795 N N . GLU A 1 108 ? -12.858 -1.135 9.910 1.00 94.31 108 GLU A N 1
ATOM 796 C CA . GLU A 1 108 ? -13.187 -0.843 8.507 1.00 94.31 108 GLU A CA 1
ATOM 797 C C . GLU A 1 108 ? -12.066 -0.078 7.797 1.00 94.31 108 GLU A C 1
ATOM 799 O O . GLU A 1 108 ? -11.681 -0.413 6.669 1.00 94.31 108 GLU A O 1
ATOM 804 N N . THR A 1 109 ? -11.484 0.906 8.482 1.00 95.25 109 THR A N 1
ATOM 805 C CA . THR A 1 109 ? -10.335 1.665 7.977 1.00 95.25 109 THR A CA 1
ATOM 806 C C . THR A 1 109 ? -9.124 0.752 7.769 1.00 95.25 109 THR A C 1
ATOM 808 O O . THR A 1 109 ? -8.465 0.820 6.728 1.00 95.25 109 THR A O 1
ATOM 811 N N . PHE A 1 110 ? -8.872 -0.171 8.703 1.00 95.31 110 PHE A N 1
ATOM 812 C CA . PHE A 1 110 ? -7.799 -1.161 8.605 1.00 95.31 110 PHE A CA 1
ATOM 813 C C . PHE A 1 110 ? -7.989 -2.088 7.399 1.00 95.31 110 PHE A C 1
ATOM 815 O O . PHE A 1 110 ? -7.070 -2.268 6.597 1.00 95.31 110 PHE A O 1
ATOM 822 N N . LEU A 1 111 ? -9.197 -2.629 7.215 1.00 95.94 111 LEU A N 1
ATOM 823 C CA . LEU A 1 111 ? -9.528 -3.483 6.070 1.00 95.94 111 LEU A CA 1
ATOM 824 C C . LEU A 1 111 ? -9.390 -2.729 4.740 1.00 95.94 111 LEU A C 1
ATOM 826 O O . LEU A 1 111 ? -8.927 -3.285 3.741 1.00 95.94 111 LEU A O 1
ATOM 830 N N . THR A 1 112 ? -9.739 -1.444 4.725 1.00 97.81 112 THR A N 1
ATOM 831 C CA . THR A 1 112 ? -9.565 -0.583 3.550 1.00 97.81 112 THR A CA 1
ATOM 832 C C . THR A 1 112 ? -8.084 -0.371 3.228 1.00 97.81 112 THR A C 1
ATOM 834 O O . THR A 1 112 ? -7.678 -0.515 2.071 1.00 97.81 112 THR A O 1
ATOM 837 N N . ALA A 1 113 ? -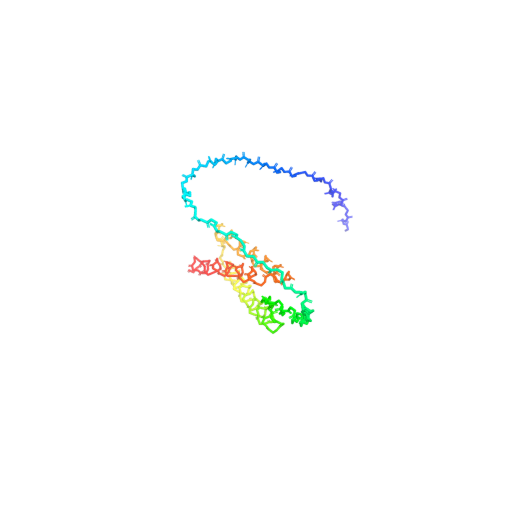7.253 -0.106 4.239 1.00 97.62 113 ALA A N 1
ATOM 838 C CA . ALA A 1 113 ? -5.806 0.007 4.078 1.00 97.62 113 ALA A CA 1
ATOM 839 C C . ALA A 1 113 ? -5.1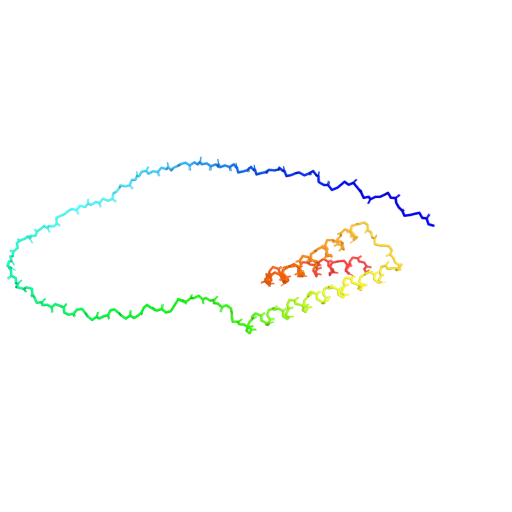88 -1.298 3.544 1.00 97.62 113 ALA A C 1
ATOM 841 O O . ALA A 1 113 ? -4.384 -1.267 2.609 1.00 97.62 113 ALA A O 1
ATOM 842 N N . GLN A 1 114 ? -5.620 -2.449 4.068 1.00 97.75 114 GLN A N 1
ATOM 843 C CA . GLN A 1 114 ? -5.192 -3.765 3.592 1.00 97.75 114 GLN A CA 1
ATOM 844 C C . GLN A 1 114 ? -5.565 -3.986 2.121 1.00 97.75 114 GLN A C 1
ATOM 846 O O . GLN A 1 114 ? -4.718 -4.397 1.325 1.00 97.75 114 GLN A O 1
ATOM 851 N N . ARG A 1 115 ? -6.799 -3.647 1.724 1.00 98.56 115 ARG A N 1
ATOM 852 C CA . ARG A 1 115 ? -7.248 -3.754 0.328 1.00 98.56 115 ARG A CA 1
ATOM 853 C C . ARG A 1 115 ? -6.412 -2.881 -0.609 1.00 98.56 115 ARG A C 1
ATOM 855 O O . ARG A 1 115 ? -6.047 -3.340 -1.691 1.00 98.56 115 ARG A O 1
ATOM 862 N N . PHE A 1 116 ? -6.080 -1.650 -0.218 1.00 98.62 116 PHE A N 1
ATOM 863 C CA . PHE A 1 116 ? -5.186 -0.810 -1.021 1.00 98.62 116 PHE A CA 1
ATOM 864 C C . PHE A 1 116 ? -3.790 -1.421 -1.153 1.00 98.62 116 PHE A C 1
ATOM 866 O O . PHE A 1 116 ? -3.224 -1.398 -2.246 1.00 98.62 116 PHE A O 1
ATOM 873 N N . LEU A 1 117 ? -3.257 -2.028 -0.090 1.00 98.38 117 LEU A N 1
ATOM 874 C CA . LEU A 1 117 ? -1.955 -2.688 -0.140 1.00 98.38 117 LEU A CA 1
ATOM 875 C C . LEU A 1 117 ? -1.957 -3.913 -1.068 1.00 98.38 117 LEU A C 1
ATOM 877 O O . LEU A 1 117 ? -1.019 -4.115 -1.840 1.00 98.38 117 LEU A O 1
ATOM 881 N N . GLU A 1 118 ? -3.024 -4.711 -1.052 1.00 98.62 118 GLU A N 1
ATOM 882 C CA . GLU A 1 118 ? -3.201 -5.818 -1.996 1.00 98.62 118 GLU A CA 1
ATOM 883 C C . GLU A 1 118 ? -3.289 -5.332 -3.444 1.00 98.62 118 GLU A C 1
ATOM 885 O O . GLU A 1 118 ? -2.664 -5.905 -4.339 1.00 98.62 118 GLU A O 1
ATOM 890 N N . GLN A 1 119 ? -4.042 -4.258 -3.690 1.00 98.69 119 GLN A N 1
ATOM 891 C CA . GLN A 1 119 ? -4.125 -3.647 -5.014 1.00 98.69 119 GLN A CA 1
ATOM 892 C C . GLN A 1 119 ? -2.770 -3.086 -5.459 1.00 98.69 119 GLN A C 1
ATOM 894 O O . GLN A 1 119 ? -2.420 -3.236 -6.627 1.00 98.69 119 GLN A O 1
ATOM 899 N N . ALA A 1 120 ? -1.987 -2.499 -4.548 1.00 98.56 120 ALA A N 1
ATOM 900 C CA . ALA A 1 120 ? -0.643 -2.006 -4.842 1.00 98.56 120 ALA A CA 1
ATOM 901 C C . ALA A 1 120 ? 0.277 -3.144 -5.304 1.00 98.56 120 ALA A C 1
ATOM 903 O O . ALA A 1 120 ? 0.967 -3.006 -6.310 1.00 98.56 120 ALA A O 1
ATOM 904 N N . ARG A 1 121 ? 0.222 -4.301 -4.629 1.00 98.50 121 ARG A N 1
ATOM 905 C CA . ARG A 1 121 ? 0.970 -5.508 -5.023 1.00 98.50 121 ARG A CA 1
ATOM 906 C C . ARG A 1 121 ? 0.563 -6.013 -6.409 1.00 98.50 121 ARG A C 1
ATOM 908 O O . ARG A 1 121 ? 1.427 -6.357 -7.209 1.00 98.50 121 ARG A O 1
ATOM 915 N N . LYS A 1 122 ? -0.739 -6.023 -6.716 1.00 98.69 122 LYS A N 1
ATOM 916 C CA . LYS A 1 122 ? -1.252 -6.414 -8.043 1.00 98.69 122 LYS A CA 1
ATOM 917 C C . LYS A 1 122 ? -0.810 -5.440 -9.139 1.00 98.69 122 LYS A C 1
ATOM 919 O O . LYS A 1 122 ? -0.358 -5.880 -10.189 1.00 98.69 122 LYS A O 1
ATOM 924 N N . ALA A 1 123 ? -0.899 -4.136 -8.882 1.00 98.38 123 ALA A N 1
ATOM 925 C CA . ALA A 1 123 ? -0.446 -3.098 -9.805 1.00 98.38 123 ALA A CA 1
ATOM 926 C C . ALA A 1 123 ? 1.068 -3.191 -10.060 1.00 98.38 123 ALA A C 1
ATOM 928 O O . ALA A 1 123 ? 1.506 -3.109 -11.204 1.00 98.38 123 ALA A O 1
ATOM 929 N N . LEU A 1 124 ? 1.867 -3.454 -9.020 1.00 97.88 124 LEU A N 1
ATOM 930 C CA . LEU A 1 124 ? 3.307 -3.677 -9.154 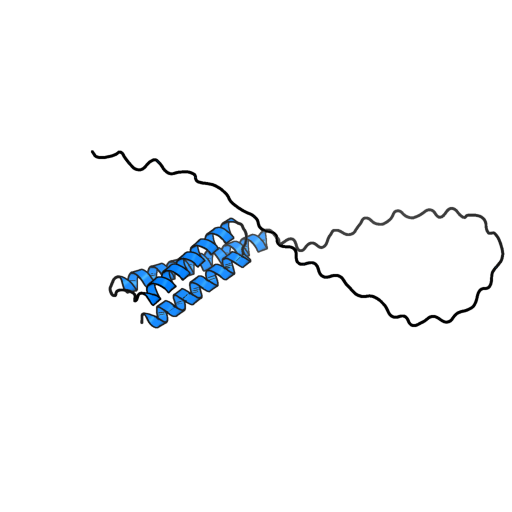1.00 97.88 124 LEU A CA 1
ATOM 931 C C . LEU A 1 124 ? 3.610 -4.900 -10.034 1.00 97.88 124 LEU A C 1
ATOM 933 O O . LEU A 1 124 ? 4.449 -4.820 -10.930 1.00 97.88 124 LEU A O 1
ATOM 937 N N . ALA A 1 125 ? 2.899 -6.014 -9.827 1.00 97.69 125 ALA A N 1
ATOM 938 C CA . ALA A 1 125 ? 3.033 -7.206 -10.666 1.00 97.69 125 ALA A CA 1
ATOM 939 C C . ALA A 1 125 ? 2.665 -6.934 -12.138 1.00 97.69 125 ALA A C 1
ATOM 941 O O . ALA A 1 125 ? 3.277 -7.499 -13.041 1.00 97.69 125 ALA A O 1
ATOM 942 N N . ALA A 1 126 ? 1.719 -6.022 -12.378 1.00 97.50 126 ALA A N 1
ATOM 943 C CA . ALA A 1 126 ? 1.323 -5.553 -13.704 1.00 97.50 126 ALA A CA 1
ATOM 944 C C . ALA A 1 126 ? 2.252 -4.469 -14.298 1.00 97.50 126 ALA A C 1
ATOM 946 O O . ALA A 1 126 ? 1.943 -3.932 -15.358 1.00 97.50 126 ALA A O 1
ATOM 947 N N . ARG A 1 127 ? 3.381 -4.140 -13.643 1.00 95.88 127 ARG A N 1
ATOM 948 C CA . ARG A 1 127 ? 4.305 -3.043 -14.017 1.00 95.88 127 ARG A CA 1
ATOM 949 C C . ARG A 1 127 ? 3.653 -1.651 -14.023 1.00 95.88 127 ARG A C 1
ATOM 951 O O . ARG A 1 127 ? 4.174 -0.707 -14.606 1.00 95.88 127 ARG A O 1
ATOM 958 N N . GLU A 1 128 ? 2.537 -1.482 -13.317 1.00 96.88 128 GLU A N 1
ATOM 959 C CA . GLU A 1 128 ? 1.853 -0.199 -13.136 1.00 96.88 128 GLU A CA 1
ATOM 960 C C . GLU A 1 128 ? 2.464 0.568 -11.946 1.00 96.88 128 GLU A C 1
ATOM 962 O O . GLU A 1 128 ? 1.797 0.819 -10.937 1.00 96.88 128 GLU A O 1
ATOM 967 N N . TYR A 1 129 ? 3.750 0.931 -12.034 1.00 96.25 129 TYR A N 1
ATOM 968 C CA . TYR A 1 129 ? 4.530 1.457 -10.898 1.00 96.25 129 TYR A CA 1
ATOM 969 C C . TYR A 1 129 ? 3.901 2.696 -10.249 1.00 96.25 129 TYR A C 1
ATOM 971 O O . TYR A 1 129 ? 3.754 2.748 -9.029 1.00 96.25 129 TYR A O 1
ATOM 979 N N . GLN A 1 130 ? 3.441 3.664 -11.049 1.00 95.81 130 GLN A N 1
ATOM 980 C CA . GLN A 1 130 ? 2.786 4.871 -10.530 1.00 95.81 130 GLN A CA 1
ATOM 981 C C . GLN A 1 130 ? 1.494 4.538 -9.769 1.00 95.81 130 GLN A C 1
ATOM 983 O O . GLN A 1 130 ? 1.225 5.083 -8.697 1.00 95.81 130 GLN A O 1
ATOM 988 N N . ARG A 1 131 ? 0.683 3.617 -10.302 1.00 98.19 131 ARG A N 1
ATOM 989 C CA . ARG A 1 131 ? -0.558 3.191 -9.649 1.00 98.19 131 ARG A CA 1
ATOM 990 C C . ARG A 1 131 ? -0.256 2.461 -8.343 1.00 98.19 131 ARG A C 1
ATOM 992 O O . ARG A 1 131 ? -0.892 2.749 -7.332 1.00 98.19 131 ARG A O 1
ATOM 999 N N . ALA A 1 132 ? 0.723 1.561 -8.354 1.00 98.44 132 ALA A N 1
ATOM 1000 C CA . ALA A 1 132 ? 1.173 0.840 -7.172 1.00 98.44 132 ALA A CA 1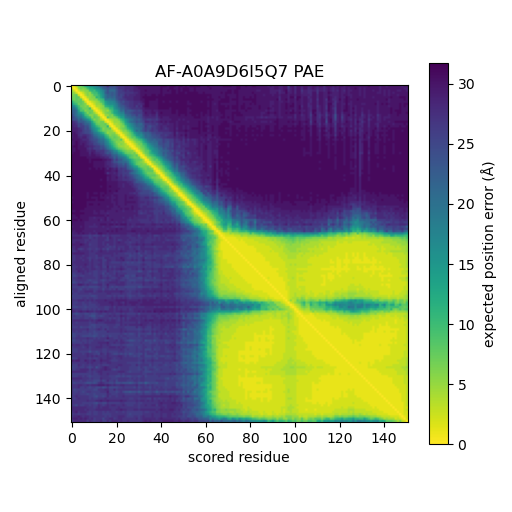
ATOM 1001 C C . ALA A 1 132 ? 1.687 1.793 -6.080 1.00 98.44 132 ALA A C 1
ATOM 1003 O O . ALA A 1 132 ? 1.270 1.671 -4.928 1.00 98.44 132 ALA A O 1
ATOM 1004 N N . ALA A 1 133 ? 2.495 2.795 -6.446 1.00 98.00 133 ALA A N 1
ATOM 1005 C CA . ALA A 1 133 ? 2.980 3.828 -5.532 1.00 98.00 133 ALA A CA 1
ATOM 1006 C C . ALA A 1 133 ? 1.827 4.602 -4.875 1.00 98.00 133 ALA A C 1
ATOM 1008 O O . ALA A 1 133 ? 1.798 4.764 -3.655 1.00 98.00 133 ALA A O 1
ATOM 1009 N N . ASN A 1 134 ? 0.843 5.029 -5.671 1.00 98.38 134 ASN A N 1
ATOM 1010 C CA . ASN A 1 134 ? -0.318 5.769 -5.176 1.00 98.38 134 ASN A CA 1
ATOM 1011 C C . ASN A 1 134 ? -1.181 4.923 -4.231 1.00 98.38 134 ASN A C 1
ATOM 1013 O O . ASN A 1 134 ? -1.644 5.415 -3.203 1.00 98.38 134 ASN A O 1
ATOM 1017 N N . LEU A 1 135 ? -1.397 3.647 -4.555 1.00 98.69 135 LEU A N 1
ATOM 1018 C CA . LEU A 1 135 ? -2.149 2.720 -3.706 1.00 98.69 135 LEU A CA 1
ATOM 1019 C C . LEU A 1 135 ? -1.419 2.448 -2.383 1.00 98.69 135 LEU A C 1
ATOM 1021 O O . LEU A 1 135 ? -2.049 2.473 -1.326 1.00 98.69 135 LEU A O 1
ATOM 1025 N N . ALA A 1 136 ? -0.096 2.269 -2.421 1.00 98.38 136 ALA A N 1
ATOM 1026 C CA . ALA A 1 136 ? 0.720 2.128 -1.218 1.00 98.38 136 ALA A CA 1
ATOM 1027 C C . ALA A 1 136 ? 0.670 3.398 -0.349 1.00 98.38 136 ALA A C 1
ATOM 1029 O O . ALA A 1 136 ? 0.485 3.303 0.861 1.00 98.38 136 ALA A O 1
ATOM 1030 N N . ALA A 1 137 ? 0.746 4.588 -0.956 1.00 98.25 137 ALA A N 1
ATOM 1031 C CA . ALA A 1 137 ? 0.626 5.857 -0.239 1.00 98.25 137 ALA A CA 1
ATOM 1032 C C . ALA A 1 137 ? -0.743 6.019 0.446 1.00 98.25 137 ALA A C 1
ATOM 1034 O O . ALA A 1 137 ? -0.806 6.454 1.594 1.00 98.25 137 ALA A O 1
ATOM 1035 N N . LYS A 1 138 ? -1.837 5.605 -0.211 1.00 98.38 138 LYS A N 1
ATOM 1036 C CA . LYS A 1 138 ? -3.180 5.590 0.396 1.00 98.38 138 LYS A CA 1
ATOM 1037 C C . LYS A 1 138 ? -3.264 4.632 1.583 1.00 98.38 138 LYS A C 1
ATOM 1039 O O . LYS A 1 138 ? -3.759 5.015 2.638 1.00 98.38 138 LYS A O 1
ATOM 1044 N N . ALA A 1 139 ? -2.755 3.409 1.430 1.00 98.25 139 ALA A N 1
ATOM 1045 C CA . ALA A 1 139 ? -2.702 2.440 2.523 1.00 98.25 139 ALA A CA 1
ATOM 1046 C C . ALA A 1 139 ? -1.883 2.972 3.712 1.00 98.25 139 ALA A C 1
ATOM 1048 O O . ALA A 1 139 ? -2.296 2.826 4.865 1.00 98.25 139 ALA A O 1
ATOM 1049 N N . ARG A 1 140 ? -0.756 3.641 3.436 1.00 97.81 140 ARG A N 1
ATOM 1050 C CA . ARG A 1 140 ? 0.080 4.286 4.452 1.00 97.81 140 ARG A CA 1
ATOM 1051 C C . ARG A 1 140 ? -0.681 5.374 5.202 1.00 97.81 140 ARG A C 1
ATOM 1053 O O . ARG A 1 140 ? -0.695 5.322 6.424 1.00 97.81 140 ARG A O 1
ATOM 1060 N N . ALA A 1 141 ? -1.342 6.291 4.496 1.00 98.00 141 ALA A N 1
ATOM 1061 C CA . ALA A 1 141 ? -2.102 7.379 5.113 1.00 98.00 141 ALA A CA 1
ATOM 1062 C C . ALA A 1 141 ? -3.183 6.857 6.075 1.00 98.00 141 ALA A C 1
ATOM 1064 O O . ALA A 1 141 ? -3.241 7.285 7.222 1.00 98.00 141 ALA A O 1
ATOM 1065 N N . LEU A 1 142 ? -3.960 5.852 5.654 1.00 97.12 142 LEU A N 1
ATOM 1066 C CA . LEU A 1 142 ? -4.956 5.218 6.527 1.00 97.12 142 LEU A CA 1
ATOM 1067 C C . LEU A 1 142 ? -4.316 4.536 7.745 1.00 97.12 142 LEU A C 1
ATOM 1069 O O . LEU A 1 142 ? -4.844 4.602 8.849 1.00 97.12 142 LEU A O 1
ATOM 1073 N N . SER A 1 143 ? -3.158 3.901 7.558 1.00 95.12 143 SER A N 1
ATOM 1074 C CA . SER A 1 143 ? -2.413 3.272 8.655 1.00 95.12 143 SER A CA 1
ATOM 1075 C C . SER A 1 143 ? -1.811 4.300 9.623 1.00 95.12 143 SER A C 1
ATOM 1077 O O . SER A 1 143 ? -1.659 4.020 10.810 1.00 95.12 143 SER A O 1
ATOM 1079 N N . ASP A 1 144 ? -1.413 5.472 9.127 1.00 95.19 144 ASP A N 1
ATOM 1080 C CA . ASP A 1 144 ? -0.959 6.601 9.940 1.00 95.19 144 ASP A CA 1
ATOM 1081 C C . ASP A 1 144 ? -2.105 7.185 10.763 1.00 95.19 144 ASP A C 1
ATOM 1083 O O . ASP A 1 144 ? -1.911 7.475 11.941 1.00 95.19 144 ASP A O 1
ATOM 1087 N N . ASP A 1 145 ? -3.289 7.323 10.174 1.00 93.62 145 ASP A N 1
ATOM 1088 C CA . ASP A 1 145 ? -4.459 7.834 10.882 1.00 93.62 145 ASP A CA 1
ATOM 1089 C C . ASP A 1 145 ? -4.949 6.850 11.947 1.00 93.62 145 ASP A C 1
ATOM 1091 O O . ASP A 1 145 ? -5.152 7.261 13.087 1.00 93.62 145 ASP A O 1
ATOM 1095 N N . LEU A 1 146 ? -4.987 5.548 11.646 1.00 92.56 146 LEU A N 1
ATOM 1096 C CA . LEU A 1 146 ? -5.262 4.511 12.646 1.00 92.56 146 LEU A CA 1
ATOM 1097 C C . LEU A 1 146 ? -4.297 4.569 13.830 1.00 92.56 146 LEU A C 1
ATOM 1099 O O . LEU A 1 146 ? -4.726 4.556 14.977 1.00 92.56 146 LEU A O 1
ATOM 1103 N N . ALA A 1 147 ? -2.993 4.697 13.571 1.00 91.31 147 ALA A N 1
ATOM 1104 C CA . ALA A 1 147 ? -1.997 4.776 14.638 1.00 91.31 147 ALA A CA 1
ATOM 1105 C C . ALA A 1 147 ? -2.194 5.996 15.559 1.00 91.31 147 ALA A C 1
ATOM 1107 O O . ALA A 1 147 ? -1.761 5.965 16.712 1.00 91.31 147 ALA A O 1
ATOM 1108 N N . LYS A 1 148 ? -2.812 7.074 15.058 1.00 90.62 148 LYS A N 1
ATOM 1109 C CA . LYS A 1 148 ? -3.151 8.262 15.854 1.00 90.62 148 LYS A CA 1
ATOM 1110 C C . LYS A 1 148 ? -4.428 8.059 16.663 1.00 90.62 148 LYS A C 1
ATOM 1112 O O . LYS A 1 148 ? -4.501 8.581 17.767 1.00 90.62 148 LYS A O 1
ATOM 1117 N N . THR A 1 149 ? -5.419 7.345 16.128 1.00 86.75 149 THR A N 1
ATOM 1118 C CA . THR A 1 149 ? -6.710 7.138 16.806 1.00 86.75 149 THR A CA 1
ATOM 1119 C C . THR A 1 149 ? -6.663 6.034 17.856 1.00 86.75 149 THR A C 1
ATOM 1121 O O . THR A 1 149 ? -7.425 6.082 18.817 1.00 86.75 149 THR A O 1
ATOM 1124 N N . THR A 1 150 ? -5.770 5.053 17.696 1.00 78.88 150 THR A N 1
ATOM 1125 C CA . THR A 1 150 ? -5.633 3.918 18.623 1.00 78.88 150 THR A CA 1
ATOM 1126 C C . THR A 1 150 ? -4.702 4.189 19.809 1.00 78.88 150 THR A C 1
ATOM 1128 O O . THR A 1 150 ? -4.578 3.329 20.681 1.00 78.88 150 THR A O 1
ATOM 1131 N N . LYS A 1 151 ? -4.001 5.329 19.8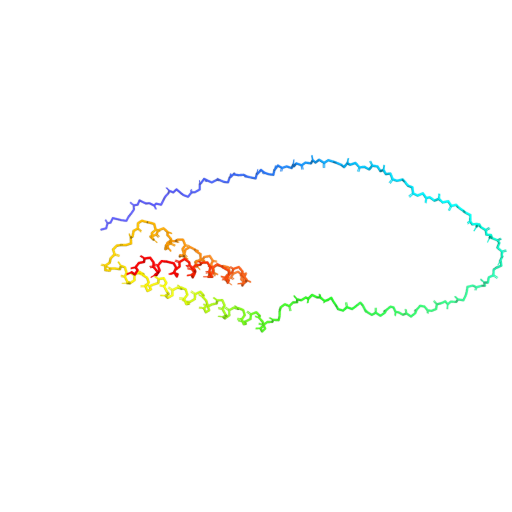20 1.00 65.88 151 LYS A N 1
ATOM 1132 C CA . LYS A 1 151 ? -3.067 5.730 20.882 1.00 65.88 151 LYS A CA 1
ATOM 1133 C C . LYS A 1 151 ? -3.789 6.481 21.996 1.00 65.88 151 LYS A C 1
ATOM 1135 O O . LYS A 1 151 ? -3.456 6.204 23.168 1.00 65.88 151 LYS A O 1
#

Foldseek 3Di:
DDDDDDPDDPDDDDDDDDDDDDDDDDDDDDDDDDDDDDDDDDDDDDDDDPPPDDPDDPDDDDPDPDPDPVNLVVLLVVLVVLLVVLVVLLVVLVVVCVVPPDDPVLVVLSVQLVVLSVVLVVCSVVSVSVSSNVSSVSSNVSSVVSVVVVD

Radius of gyration: 33.16 Å; Cα contacts (8 Å, |Δi|>4): 74; chains: 1; bounding box: 45×81×96 Å

Solvent-accessible surface area (backbone atoms only — not comparable to full-atom values): 10018 Å² total; per-residue (Å²): 141,90,85,88,89,87,87,86,86,81,89,86,82,91,85,79,91,79,90,81,86,85,85,82,84,88,84,89,87,83,92,86,78,86,88,86,87,81,88,84,86,88,87,82,91,76,81,88,73,85,77,79,73,76,78,78,76,79,80,76,80,81,89,66,91,68,80,47,75,68,58,50,51,53,49,48,54,53,37,52,49,48,44,49,56,39,51,53,50,53,53,50,52,53,65,68,32,78,82,43,85,71,53,72,70,55,47,52,48,49,54,50,21,51,49,29,41,54,50,14,54,53,27,44,76,69,68,35,46,71,60,13,40,52,27,23,51,51,18,35,52,47,51,52,51,47,59,64,74,77,106

Sequence (151 aa):
MRRGALLACLLAVLSGCAVLRGAISPPPPAESGLPPAEQPTPPASAPPVPVVRPAAPPPAPPLTPQMSAEEERRLREEVEGKIGETGHRLVRLVQQLEGREMKPEERETFLTAQRFLEQARKALAAREYQRAANLAAKARALSDDLAKTTK

Nearest PDB structures (foldseek):
  8imx-assembly1_S  TM=8.083E-01  e=2.267E+00  Homo sapiens
  6r6n-assembly1_A  TM=6.022E-01  e=3.013E+00  Candidatus Kuenenia stuttgartensis

pLDDT: mean 76.29, std 20.9, range [36.72, 98.69]

Mean predicted aligned error: 18.61 Å